Protein AF-A0A7C4REU3-F1 (afdb_monomer)

Structure (mmCIF, N/CA/C/O backbone):
data_AF-A0A7C4REU3-F1
#
_entry.id   AF-A0A7C4REU3-F1
#
loop_
_atom_site.group_PDB
_atom_site.id
_atom_site.type_symbol
_atom_site.label_atom_id
_atom_site.label_alt_id
_atom_site.label_comp_id
_atom_site.label_asym_id
_atom_site.label_entity_id
_atom_site.label_seq_id
_atom_site.pdbx_PDB_ins_code
_atom_site.Cartn_x
_atom_site.Cartn_y
_atom_site.Cartn_z
_atom_site.occupancy
_atom_site.B_iso_or_equiv
_atom_site.auth_seq_id
_atom_site.a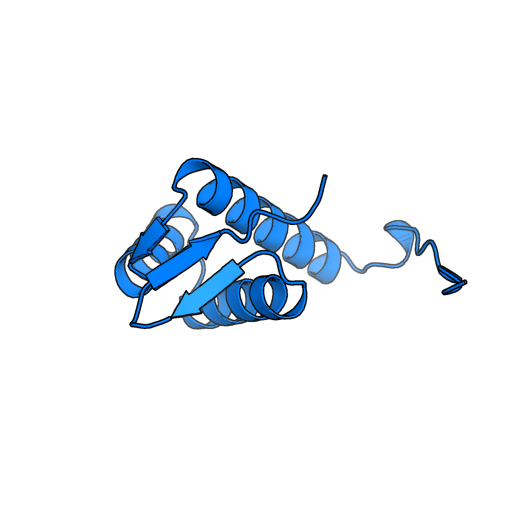uth_comp_id
_atom_site.auth_asym_id
_atom_site.auth_atom_id
_atom_site.pdbx_PDB_model_num
ATOM 1 N N . MET A 1 1 ? 1.077 -27.380 16.295 1.00 42.19 1 MET A N 1
ATOM 2 C CA . MET A 1 1 ? 2.415 -27.363 15.674 1.00 42.19 1 MET A CA 1
ATOM 3 C C . MET A 1 1 ? 2.205 -27.157 14.189 1.00 42.19 1 MET A C 1
ATOM 5 O O . MET A 1 1 ? 1.733 -28.070 13.531 1.00 42.19 1 MET A O 1
ATOM 9 N N . SER A 1 2 ? 2.421 -25.941 13.696 1.00 43.88 2 SER A N 1
ATOM 10 C CA . SER A 1 2 ? 2.422 -25.645 12.263 1.00 43.88 2 SER A CA 1
ATOM 11 C C . SER A 1 2 ? 3.851 -25.289 11.885 1.00 43.88 2 SER A C 1
ATOM 13 O O . SER A 1 2 ? 4.353 -24.207 12.176 1.00 43.88 2 SER A O 1
ATOM 15 N N . GLU A 1 3 ? 4.501 -26.301 11.344 1.00 45.28 3 GLU A N 1
ATOM 16 C CA . GLU A 1 3 ? 5.806 -26.329 10.714 1.00 45.28 3 GLU A CA 1
ATOM 17 C C . GLU A 1 3 ? 6.046 -25.134 9.767 1.00 45.28 3 GLU A C 1
ATOM 19 O O . GLU A 1 3 ? 5.505 -25.055 8.667 1.00 45.28 3 GLU A O 1
ATOM 24 N N . ASN A 1 4 ? 6.895 -24.197 10.197 1.00 50.16 4 ASN A N 1
ATOM 25 C CA . ASN A 1 4 ? 7.470 -23.153 9.347 1.00 50.16 4 ASN A CA 1
ATOM 26 C C . ASN A 1 4 ? 8.675 -23.768 8.598 1.00 50.16 4 ASN A C 1
ATOM 28 O O . ASN A 1 4 ? 9.817 -23.625 9.029 1.00 50.16 4 ASN A O 1
ATOM 32 N N . ILE A 1 5 ? 8.419 -24.556 7.543 1.00 54.59 5 ILE A N 1
ATOM 33 C CA . ILE A 1 5 ? 9.444 -25.409 6.887 1.00 54.59 5 ILE A CA 1
ATOM 34 C C . ILE A 1 5 ? 10.359 -24.658 5.908 1.00 54.59 5 ILE A C 1
ATOM 36 O O . ILE A 1 5 ? 11.409 -25.180 5.547 1.00 54.59 5 ILE A O 1
ATOM 40 N N . TYR A 1 6 ? 10.057 -23.424 5.510 1.00 53.78 6 TYR A N 1
ATOM 41 C CA . TYR A 1 6 ? 10.894 -22.725 4.531 1.00 53.78 6 TYR A CA 1
ATOM 42 C C . TYR A 1 6 ? 11.271 -21.323 4.995 1.00 53.78 6 TYR A C 1
ATOM 44 O O . TYR A 1 6 ? 10.574 -20.347 4.728 1.00 53.78 6 TYR A O 1
ATOM 52 N N . TRP A 1 7 ? 12.435 -21.219 5.637 1.00 53.22 7 TRP A N 1
ATOM 53 C CA . TRP A 1 7 ? 13.198 -19.974 5.662 1.00 53.22 7 TRP A CA 1
ATOM 54 C C . TRP A 1 7 ? 13.800 -19.786 4.266 1.00 53.22 7 TRP A C 1
ATOM 56 O O . TRP A 1 7 ? 14.889 -20.277 3.978 1.00 53.22 7 TRP A O 1
ATOM 66 N N . MET A 1 8 ? 13.045 -19.167 3.358 1.00 60.88 8 MET A N 1
ATOM 67 C CA . MET A 1 8 ? 13.583 -18.782 2.054 1.00 60.88 8 MET A CA 1
ATOM 68 C C . MET A 1 8 ? 14.476 -17.558 2.236 1.00 60.88 8 MET A C 1
ATOM 70 O O . MET A 1 8 ? 14.004 -16.501 2.649 1.00 60.88 8 MET A O 1
ATOM 74 N N . ASP A 1 9 ? 15.763 -17.727 1.942 1.00 64.56 9 ASP A N 1
ATOM 75 C CA . ASP A 1 9 ? 16.715 -16.626 1.864 1.00 64.56 9 ASP A CA 1
ATOM 76 C C . ASP A 1 9 ? 16.343 -15.700 0.693 1.00 64.56 9 ASP A C 1
ATOM 78 O O . ASP A 1 9 ? 15.954 -16.151 -0.390 1.00 64.56 9 ASP A O 1
ATOM 82 N N . ASP A 1 10 ? 16.475 -14.392 0.907 1.00 64.44 10 ASP A N 1
ATOM 83 C CA . ASP A 1 10 ? 16.169 -13.353 -0.079 1.00 64.44 10 ASP A CA 1
ATOM 84 C C . ASP A 1 10 ? 17.039 -13.490 -1.343 1.00 64.44 10 ASP A C 1
ATOM 86 O O . ASP A 1 10 ? 16.675 -12.960 -2.394 1.00 64.44 10 ASP A O 1
ATOM 90 N N . SER A 1 11 ? 18.142 -14.247 -1.269 1.00 67.00 11 SER A N 1
ATOM 91 C CA . SER A 1 11 ? 18.998 -14.629 -2.401 1.00 67.00 11 SER A CA 1
ATOM 92 C C . SER A 1 11 ? 18.284 -15.435 -3.498 1.00 67.00 11 SER A C 1
ATOM 94 O O . SER A 1 11 ? 18.761 -15.469 -4.632 1.00 67.00 11 SER A O 1
ATOM 96 N N . ILE A 1 12 ? 17.127 -16.038 -3.197 1.00 78.06 12 ILE A N 1
ATOM 97 C CA . ILE A 1 12 ? 16.291 -16.767 -4.167 1.00 78.06 12 ILE A CA 1
ATOM 98 C C . ILE A 1 12 ? 15.452 -15.801 -5.024 1.00 78.06 12 ILE A C 1
ATOM 100 O O . ILE A 1 12 ? 15.004 -16.155 -6.117 1.00 78.06 12 ILE A O 1
ATOM 104 N N . LEU A 1 13 ? 15.225 -14.572 -4.549 1.00 77.50 13 LEU A N 1
ATOM 105 C CA . LEU A 1 13 ? 14.367 -13.605 -5.226 1.00 77.50 13 LEU A CA 1
ATOM 106 C C . LEU A 1 13 ? 15.120 -12.899 -6.352 1.00 77.50 13 LEU A C 1
ATOM 108 O O . LEU A 1 13 ? 16.175 -12.295 -6.150 1.00 77.50 13 LEU A O 1
ATOM 112 N N . ASP A 1 14 ? 14.519 -12.870 -7.540 1.00 87.56 14 ASP A N 1
ATOM 113 C CA . ASP A 1 14 ? 15.045 -12.058 -8.628 1.00 87.56 14 ASP A CA 1
ATOM 114 C C . ASP A 1 14 ? 14.962 -10.546 -8.288 1.00 87.56 14 ASP A C 1
ATOM 116 O O . ASP A 1 14 ? 14.161 -10.119 -7.439 1.00 87.56 14 ASP A O 1
ATOM 120 N N . PRO A 1 15 ? 15.754 -9.683 -8.955 1.00 88.19 15 PRO A N 1
ATOM 121 C CA . PRO A 1 15 ? 15.782 -8.251 -8.657 1.00 88.19 15 PRO A CA 1
ATOM 122 C C . PRO A 1 15 ? 14.416 -7.547 -8.707 1.00 88.19 15 PRO A C 1
ATOM 124 O O . PRO A 1 15 ? 14.179 -6.602 -7.943 1.00 88.19 15 PRO A O 1
ATOM 127 N N . PHE A 1 16 ? 13.490 -7.987 -9.566 1.00 86.44 16 PHE A N 1
ATOM 128 C CA . PHE A 1 16 ? 12.140 -7.429 -9.624 1.00 86.44 16 PHE A CA 1
ATOM 129 C C . PHE A 1 16 ? 11.311 -7.841 -8.412 1.00 86.44 16 PHE A C 1
ATOM 131 O O . PHE A 1 16 ? 10.581 -7.005 -7.868 1.00 86.44 16 PHE A O 1
ATOM 138 N N . GLN A 1 17 ? 11.441 -9.085 -7.954 1.00 85.56 17 GLN A N 1
ATOM 139 C CA . GLN A 1 17 ? 10.778 -9.553 -6.739 1.00 85.56 17 GLN A CA 1
ATOM 140 C C . GLN A 1 17 ? 11.300 -8.845 -5.488 1.00 85.56 17 GLN A C 1
ATOM 142 O O . GLN A 1 17 ? 10.491 -8.355 -4.695 1.00 85.56 17 GLN A O 1
ATOM 147 N N . MET A 1 18 ? 12.617 -8.652 -5.364 1.00 88.00 18 MET A N 1
ATOM 148 C CA . MET A 1 18 ? 13.189 -7.834 -4.286 1.00 88.00 18 MET A CA 1
ATOM 149 C C . MET A 1 18 ? 12.633 -6.404 -4.302 1.00 88.00 18 MET A C 1
ATOM 151 O O . MET A 1 18 ? 12.225 -5.861 -3.271 1.00 88.00 18 ME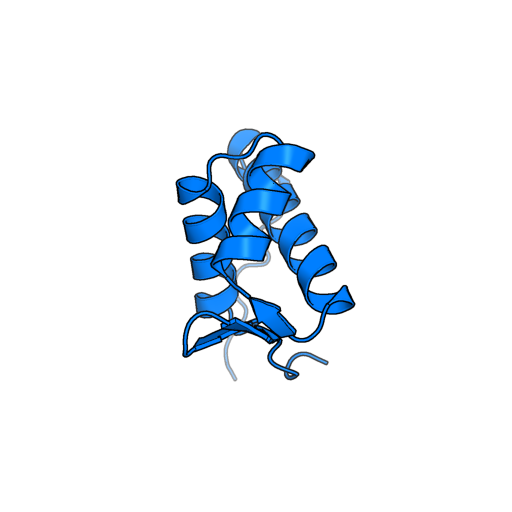T A O 1
ATOM 155 N N . LYS A 1 19 ? 12.560 -5.780 -5.484 1.00 88.88 19 LYS A N 1
ATOM 156 C CA . LYS A 1 19 ? 12.010 -4.425 -5.638 1.00 88.88 19 LYS A CA 1
ATOM 157 C C . LYS A 1 19 ? 10.524 -4.367 -5.278 1.00 88.88 19 LYS A C 1
ATOM 159 O O . LYS A 1 19 ? 10.088 -3.408 -4.640 1.00 88.88 19 LYS A O 1
ATOM 164 N N . LYS A 1 20 ? 9.746 -5.381 -5.666 1.00 89.88 20 LYS A N 1
ATOM 165 C CA . LYS A 1 20 ? 8.330 -5.519 -5.301 1.00 89.88 20 LYS A CA 1
ATOM 166 C C . LYS A 1 20 ? 8.168 -5.597 -3.783 1.00 89.88 20 LYS A C 1
ATOM 168 O O . LYS A 1 20 ? 7.379 -4.831 -3.236 1.00 89.88 20 LYS A O 1
ATOM 173 N N . ARG A 1 21 ? 8.943 -6.449 -3.108 1.00 89.38 21 ARG A N 1
ATOM 174 C CA . ARG A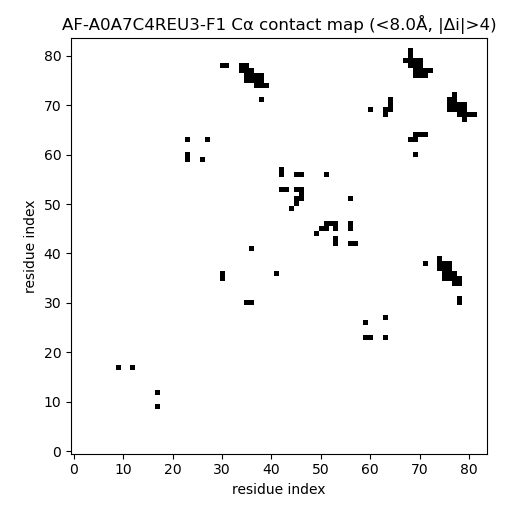 1 21 ? 8.913 -6.592 -1.646 1.00 89.38 21 ARG A CA 1
ATOM 175 C C . ARG A 1 21 ? 9.222 -5.275 -0.935 1.00 89.38 21 ARG A C 1
ATOM 177 O O . ARG A 1 21 ? 8.412 -4.829 -0.130 1.00 89.38 21 ARG A O 1
ATOM 184 N N . LYS A 1 22 ? 10.304 -4.587 -1.318 1.00 91.12 22 LYS A N 1
ATOM 185 C CA . LYS A 1 22 ? 10.673 -3.276 -0.745 1.00 91.12 22 LYS A C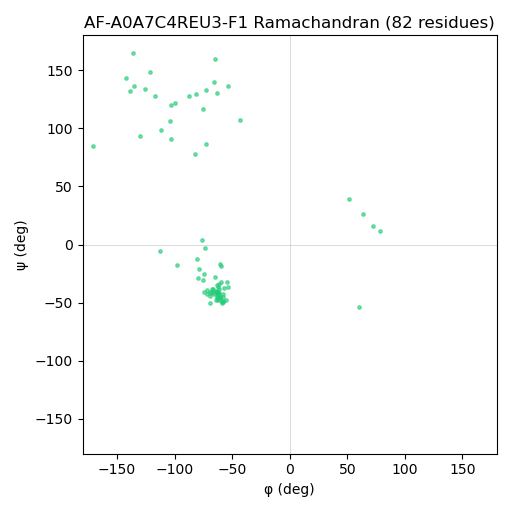A 1
ATOM 186 C C . LYS A 1 22 ? 9.563 -2.227 -0.882 1.00 91.12 22 LYS A C 1
ATOM 188 O O . LYS A 1 22 ? 9.354 -1.414 0.018 1.00 91.12 22 LYS A O 1
ATOM 193 N N . ARG A 1 23 ? 8.827 -2.233 -2.001 1.00 92.50 23 ARG A N 1
ATOM 194 C CA . ARG A 1 23 ? 7.679 -1.332 -2.215 1.00 92.50 23 ARG A CA 1
ATOM 195 C C . ARG A 1 23 ? 6.501 -1.673 -1.307 1.00 92.50 23 ARG A C 1
ATOM 197 O O . ARG A 1 23 ? 5.920 -0.762 -0.725 1.00 92.50 23 ARG A O 1
ATOM 204 N N . ILE A 1 24 ? 6.170 -2.958 -1.177 1.00 92.31 24 ILE A N 1
ATOM 205 C CA . ILE A 1 24 ? 5.107 -3.432 -0.278 1.00 92.31 24 ILE A CA 1
ATOM 206 C C . ILE A 1 24 ? 5.435 -3.052 1.171 1.00 92.31 24 ILE A C 1
ATOM 208 O O . ILE A 1 24 ? 4.592 -2.490 1.865 1.00 92.31 24 ILE A O 1
ATOM 212 N N . GLU A 1 25 ? 6.678 -3.266 1.599 1.00 92.06 25 GLU A N 1
ATOM 213 C CA . GLU A 1 25 ? 7.149 -2.902 2.937 1.00 92.06 25 GLU A CA 1
ATOM 214 C C . GLU A 1 25 ? 7.100 -1.386 3.178 1.00 92.06 25 GLU A C 1
ATOM 216 O O . GLU A 1 25 ? 6.631 -0.925 4.218 1.00 92.06 25 GLU A O 1
ATOM 221 N N . SER A 1 26 ? 7.492 -0.589 2.181 1.00 92.19 26 SER A N 1
ATOM 222 C CA . SER A 1 26 ? 7.387 0.872 2.253 1.00 92.19 26 SER A CA 1
ATOM 223 C C . SER A 1 26 ? 5.934 1.332 2.415 1.00 92.19 26 SER A C 1
ATOM 22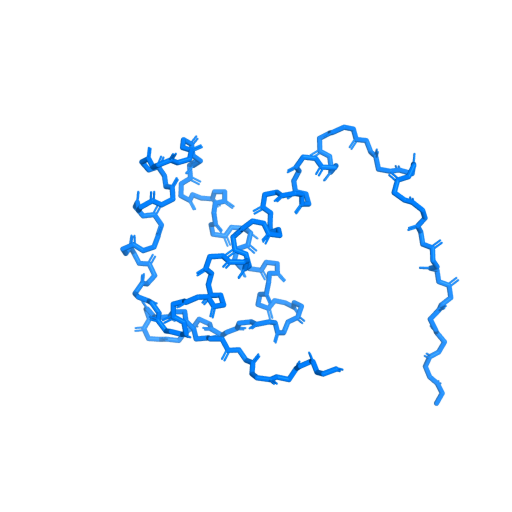5 O O . SER A 1 26 ? 5.652 2.192 3.246 1.00 92.19 26 SER A O 1
ATOM 227 N N . ILE A 1 27 ? 4.998 0.736 1.668 1.00 92.38 27 ILE A N 1
ATOM 228 C CA . ILE A 1 27 ? 3.558 1.014 1.785 1.00 92.38 27 ILE A CA 1
ATOM 229 C C . ILE A 1 27 ? 3.034 0.616 3.164 1.00 92.38 27 ILE A C 1
ATOM 231 O O . ILE A 1 27 ? 2.335 1.407 3.796 1.00 92.38 27 ILE A O 1
ATOM 235 N N . LYS A 1 28 ? 3.420 -0.560 3.669 1.00 91.31 28 LYS A N 1
ATOM 236 C CA . LYS A 1 28 ? 3.092 -1.004 5.030 1.00 91.31 28 LYS A CA 1
ATOM 237 C C . LYS A 1 28 ? 3.551 0.028 6.066 1.00 91.31 28 LYS A C 1
ATOM 239 O O . LYS A 1 28 ? 2.747 0.460 6.886 1.00 91.31 28 LYS A O 1
ATOM 244 N N . ASN A 1 29 ? 4.792 0.504 5.967 1.00 90.81 29 ASN A N 1
ATOM 245 C CA . ASN A 1 29 ? 5.352 1.521 6.864 1.00 90.81 29 ASN A CA 1
ATOM 246 C C . ASN A 1 29 ? 4.658 2.891 6.762 1.00 90.81 29 ASN A C 1
ATOM 248 O O . ASN A 1 29 ? 4.650 3.656 7.726 1.00 90.81 29 ASN A O 1
ATOM 252 N N . MET A 1 30 ? 4.084 3.240 5.608 1.00 90.31 30 MET A N 1
ATOM 253 C CA . MET A 1 30 ? 3.253 4.444 5.482 1.00 90.31 30 MET A CA 1
ATOM 254 C C . MET A 1 30 ? 1.908 4.264 6.193 1.00 90.31 30 MET A C 1
ATOM 256 O O . MET A 1 30 ? 1.457 5.170 6.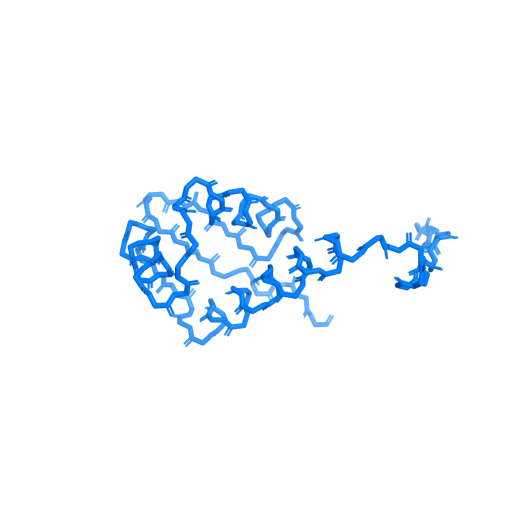891 1.00 90.31 30 MET A O 1
ATOM 260 N N . LEU A 1 31 ? 1.280 3.096 6.042 1.00 90.12 31 LEU A N 1
ATOM 261 C CA . LEU A 1 31 ? -0.022 2.793 6.640 1.00 90.12 31 LEU A CA 1
ATOM 262 C C . LEU A 1 31 ? 0.047 2.705 8.170 1.00 90.12 31 LEU A C 1
ATOM 264 O O . LEU A 1 31 ? -0.839 3.233 8.843 1.00 90.12 31 LEU A O 1
ATOM 268 N N . THR A 1 32 ? 1.119 2.137 8.734 1.00 87.75 32 THR A N 1
ATOM 269 C CA . THR A 1 32 ? 1.318 2.075 10.197 1.00 87.75 32 THR A CA 1
ATOM 270 C C . THR A 1 32 ? 1.368 3.459 10.846 1.00 87.75 32 THR A C 1
ATOM 272 O O . THR A 1 32 ? 0.886 3.627 11.964 1.00 87.75 32 THR A O 1
ATOM 275 N N . LYS A 1 33 ? 1.876 4.476 10.137 1.00 87.25 33 LYS A N 1
ATOM 276 C CA . LYS A 1 33 ? 1.907 5.868 10.618 1.00 87.25 33 LYS A CA 1
ATOM 277 C C . LYS A 1 33 ? 0.542 6.559 10.575 1.00 87.25 33 LYS A C 1
ATOM 279 O O . LYS A 1 33 ? 0.326 7.503 11.327 1.00 87.25 33 LYS A O 1
ATOM 284 N N . LEU A 1 34 ? -0.359 6.121 9.695 1.00 82.81 34 LEU A N 1
ATOM 285 C CA . LEU A 1 34 ? -1.639 6.788 9.433 1.00 82.81 34 LEU A CA 1
ATOM 286 C C . LEU A 1 34 ? -2.827 6.161 10.182 1.00 82.81 34 LEU A C 1
ATOM 288 O O . LEU A 1 34 ? -3.832 6.844 10.348 1.00 82.81 34 LEU A O 1
ATOM 292 N N . LYS A 1 35 ? -2.703 4.917 10.677 1.00 73.88 35 LYS A N 1
ATOM 293 C CA . LYS A 1 35 ? -3.728 4.099 11.377 1.00 73.88 35 LYS A CA 1
ATOM 294 C C . LYS A 1 35 ? -4.993 3.788 10.558 1.00 73.88 35 LYS A C 1
ATOM 296 O O . LYS A 1 35 ? -5.337 2.619 10.408 1.00 73.88 35 LYS A O 1
ATOM 301 N N . GLU A 1 36 ? -5.652 4.805 10.013 1.00 85.50 36 GLU A N 1
ATOM 302 C CA . GLU A 1 36 ? -6.812 4.713 9.125 1.00 85.50 36 GLU A CA 1
ATOM 303 C C . GLU A 1 36 ? -6.670 5.741 7.994 1.00 85.50 36 GLU A C 1
ATOM 305 O O . GLU A 1 36 ? -6.378 6.913 8.235 1.00 85.50 36 GLU A O 1
ATOM 310 N N . VAL A 1 37 ? -6.877 5.328 6.741 1.00 92.56 37 VAL A N 1
ATOM 311 C CA . VAL A 1 37 ? -6.771 6.240 5.592 1.00 92.56 37 VAL A CA 1
ATOM 312 C C . VAL A 1 37 ? -7.824 5.943 4.530 1.00 92.56 37 VAL A C 1
ATOM 314 O O . VAL A 1 37 ? -8.157 4.792 4.261 1.00 92.56 37 VAL A O 1
ATOM 317 N N . ASN A 1 38 ? -8.355 6.987 3.891 1.00 96.25 38 ASN A N 1
ATOM 318 C CA . ASN A 1 38 ? -9.224 6.826 2.727 1.00 96.25 38 ASN A CA 1
ATOM 319 C C . ASN A 1 38 ? -8.447 6.178 1.566 1.00 96.25 38 ASN A C 1
ATOM 321 O O . ASN A 1 38 ? -7.368 6.648 1.201 1.00 96.25 38 ASN A O 1
ATOM 325 N N . LEU A 1 39 ? -9.017 5.129 0.969 1.00 95.19 39 LEU A N 1
ATOM 326 C CA . LEU A 1 39 ? -8.385 4.335 -0.083 1.00 95.19 39 LEU A CA 1
ATOM 327 C C . LEU A 1 39 ? -8.011 5.185 -1.301 1.00 95.19 39 LEU A C 1
ATOM 329 O O . LEU A 1 39 ? -6.868 5.144 -1.744 1.00 95.19 39 LEU A O 1
ATOM 333 N N . ASN A 1 40 ? -8.944 5.979 -1.827 1.00 95.31 40 ASN A N 1
ATOM 334 C CA . ASN A 1 40 ? -8.707 6.767 -3.039 1.00 95.31 40 ASN A CA 1
ATOM 335 C C . ASN A 1 40 ? -7.655 7.856 -2.798 1.00 95.31 40 ASN A C 1
ATOM 337 O O . ASN A 1 40 ? -6.762 8.045 -3.620 1.00 95.31 40 ASN A O 1
ATOM 341 N N . LEU A 1 41 ? -7.705 8.516 -1.636 1.00 94.69 41 LEU A N 1
ATOM 342 C CA . LEU A 1 41 ? -6.691 9.498 -1.256 1.00 94.69 41 LEU A CA 1
ATOM 343 C C . LEU A 1 41 ? -5.304 8.856 -1.118 1.00 94.69 41 LEU A C 1
ATOM 345 O O . LEU A 1 41 ? -4.307 9.450 -1.526 1.00 94.69 41 LEU A O 1
ATOM 349 N N . PHE A 1 42 ? -5.233 7.655 -0.541 1.00 94.88 42 PHE A N 1
ATOM 350 C CA . PHE A 1 42 ? -3.979 6.922 -0.406 1.00 94.88 42 PHE A CA 1
ATOM 351 C C . PHE A 1 42 ? -3.397 6.550 -1.774 1.00 94.88 42 PHE A C 1
ATOM 353 O O . PHE A 1 42 ? -2.226 6.824 -2.032 1.00 94.88 42 PHE A O 1
ATOM 360 N N . LEU A 1 43 ? -4.219 5.994 -2.669 1.00 95.31 43 LEU A N 1
ATOM 361 C CA . LEU A 1 43 ? -3.810 5.625 -4.026 1.00 95.31 43 LEU A CA 1
ATOM 362 C C . LEU A 1 43 ? -3.277 6.827 -4.809 1.00 95.31 43 LEU A C 1
ATOM 364 O O . LEU A 1 43 ? -2.169 6.755 -5.340 1.00 95.31 43 LEU A O 1
ATOM 368 N N . ALA A 1 44 ? -4.007 7.945 -4.795 1.00 94.06 44 ALA A N 1
ATOM 369 C CA . ALA A 1 44 ? -3.593 9.168 -5.473 1.00 94.06 44 ALA A CA 1
ATOM 370 C C . ALA A 1 44 ? -2.257 9.698 -4.925 1.00 94.06 44 ALA A C 1
ATOM 372 O O . ALA A 1 44 ? -1.342 9.999 -5.691 1.00 94.06 44 ALA A O 1
ATOM 373 N N . LYS A 1 45 ? -2.100 9.750 -3.593 1.00 92.75 45 LYS A N 1
ATOM 374 C CA . LYS A 1 45 ? -0.856 10.209 -2.951 1.00 92.75 45 LYS A CA 1
ATOM 375 C C . LYS A 1 45 ? 0.336 9.327 -3.298 1.00 92.75 45 LYS A C 1
ATOM 377 O O . LYS A 1 45 ? 1.398 9.854 -3.611 1.00 92.75 45 LYS A O 1
ATOM 382 N N . VAL A 1 46 ? 0.181 8.004 -3.251 1.00 92.81 46 VAL A N 1
ATOM 383 C CA . VAL A 1 46 ? 1.265 7.077 -3.611 1.00 92.81 46 VAL A CA 1
ATOM 384 C C . VAL A 1 46 ? 1.590 7.183 -5.102 1.00 92.81 46 VAL A C 1
ATOM 386 O O . VAL A 1 46 ? 2.763 7.171 -5.469 1.00 92.81 46 VAL A O 1
ATOM 389 N N . SER A 1 47 ? 0.585 7.352 -5.963 1.00 93.06 47 SER A N 1
ATOM 390 C CA . SER A 1 47 ? 0.806 7.532 -7.400 1.00 93.06 47 SER A CA 1
ATOM 391 C C . SER A 1 47 ? 1.597 8.800 -7.709 1.00 93.06 47 SER A C 1
ATOM 393 O O . SER A 1 47 ? 2.576 8.736 -8.449 1.00 93.06 47 SER A O 1
ATOM 395 N N . ILE A 1 48 ? 1.234 9.928 -7.095 1.00 92.12 48 ILE A N 1
ATOM 396 C CA . ILE A 1 48 ? 1.918 11.214 -7.290 1.00 92.12 48 ILE A CA 1
ATOM 397 C C . ILE A 1 48 ? 3.322 11.189 -6.675 1.00 92.12 48 ILE A C 1
ATOM 399 O O . ILE A 1 48 ? 4.296 11.514 -7.347 1.00 92.12 48 ILE A O 1
ATOM 403 N N . ASN A 1 49 ? 3.448 10.773 -5.413 1.00 90.31 49 ASN A N 1
ATOM 404 C CA . ASN A 1 49 ? 4.703 10.908 -4.671 1.00 90.31 49 ASN A CA 1
ATOM 405 C C . ASN A 1 49 ? 5.727 9.821 -5.011 1.00 90.31 49 ASN A C 1
ATOM 407 O O . ASN A 1 49 ? 6.927 10.043 -4.870 1.00 90.31 49 ASN A O 1
ATOM 411 N N . CYS A 1 50 ? 5.273 8.630 -5.404 1.00 88.31 50 CYS A N 1
ATOM 412 C CA . CYS A 1 50 ? 6.151 7.487 -5.660 1.00 88.31 50 CYS A CA 1
ATOM 413 C C . CYS A 1 50 ? 6.196 7.080 -7.139 1.00 88.31 50 CYS A C 1
ATOM 415 O O . CYS A 1 50 ? 6.957 6.174 -7.484 1.00 88.31 50 CYS A O 1
ATOM 417 N N . GLY A 1 51 ? 5.385 7.697 -8.008 1.00 90.00 51 GLY A N 1
ATOM 418 C CA . GLY A 1 51 ? 5.311 7.352 -9.431 1.00 90.00 51 GLY A CA 1
ATOM 419 C C .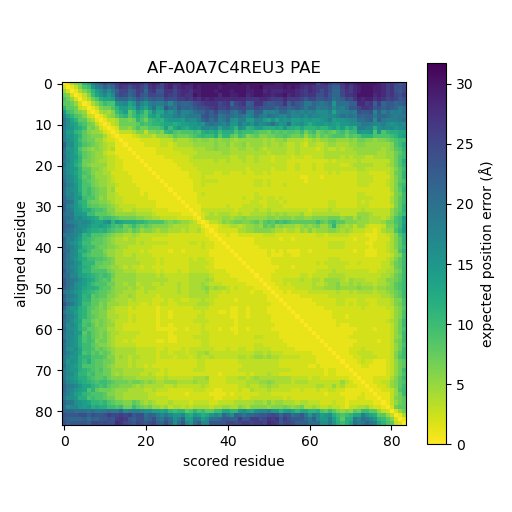 GLY A 1 51 ? 4.800 5.929 -9.685 1.00 90.00 51 GLY A C 1
ATOM 420 O O . GLY A 1 51 ? 5.176 5.300 -10.674 1.00 90.00 51 GLY A O 1
ATOM 421 N N . ILE A 1 52 ? 4.001 5.374 -8.766 1.00 90.62 52 ILE A N 1
ATOM 422 C CA . ILE A 1 52 ? 3.476 4.006 -8.861 1.00 90.62 52 ILE A CA 1
ATOM 423 C C . ILE A 1 52 ? 2.017 4.063 -9.296 1.00 90.62 52 ILE A C 1
ATOM 425 O O . ILE A 1 52 ? 1.175 4.581 -8.573 1.00 90.62 52 ILE A O 1
ATOM 429 N N . ASN A 1 53 ? 1.700 3.453 -10.436 1.00 94.56 53 ASN A N 1
ATOM 430 C CA . ASN A 1 53 ? 0.327 3.382 -10.927 1.00 94.56 53 ASN A CA 1
ATOM 431 C C . ASN A 1 53 ? -0.629 2.795 -9.868 1.00 94.56 53 ASN A C 1
ATOM 433 O O . ASN A 1 53 ? -0.329 1.768 -9.251 1.00 94.56 53 ASN A O 1
ATOM 437 N N . GLU A 1 54 ? -1.805 3.402 -9.708 1.00 94.25 54 GLU A N 1
ATOM 438 C CA . GLU A 1 54 ? -2.797 3.003 -8.703 1.00 94.25 54 GLU A CA 1
ATOM 439 C C . GLU A 1 54 ? -3.177 1.517 -8.765 1.00 94.25 54 GLU A C 1
ATOM 441 O O . GLU A 1 54 ? -3.337 0.883 -7.725 1.00 94.25 54 GLU A O 1
ATOM 446 N N . SER A 1 55 ? -3.258 0.919 -9.960 1.00 95.31 55 SER A N 1
ATOM 447 C CA . SER A 1 55 ? -3.534 -0.519 -10.119 1.00 95.31 55 SER A CA 1
ATOM 448 C C . SER A 1 55 ? -2.461 -1.394 -9.466 1.00 95.31 55 SER A C 1
ATOM 450 O O . SER A 1 55 ? -2.757 -2.452 -8.911 1.00 95.31 55 SER A O 1
ATOM 452 N N . THR A 1 56 ? -1.207 -0.940 -9.482 1.00 93.94 56 THR A N 1
ATOM 453 C CA . THR A 1 56 ? -0.087 -1.623 -8.832 1.00 93.94 56 THR A CA 1
ATOM 454 C C . THR A 1 56 ? -0.156 -1.445 -7.322 1.00 93.94 56 THR A C 1
ATOM 456 O O . THR A 1 56 ? 0.025 -2.414 -6.589 1.00 93.94 56 THR A O 1
ATOM 459 N N . VAL A 1 57 ? -0.497 -0.242 -6.849 1.00 94.69 57 VAL A N 1
ATOM 460 C CA . VAL A 1 57 ? -0.704 0.014 -5.416 1.00 94.69 57 VAL A CA 1
ATOM 461 C C . VAL A 1 57 ? -1.851 -0.843 -4.873 1.00 94.69 57 VAL A C 1
ATOM 463 O O . VAL A 1 57 ? -1.695 -1.452 -3.821 1.00 94.69 57 VAL A O 1
ATOM 466 N N . ARG A 1 58 ? -2.959 -0.995 -5.614 1.00 95.62 58 ARG A N 1
ATOM 467 C CA . ARG A 1 58 ? -4.065 -1.898 -5.242 1.00 95.62 58 ARG A CA 1
ATOM 468 C C . ARG A 1 58 ? -3.604 -3.348 -5.087 1.00 95.62 58 ARG A C 1
ATOM 470 O O . ARG A 1 58 ? -3.961 -3.978 -4.101 1.00 95.62 58 ARG A O 1
ATOM 477 N N . LYS A 1 59 ? -2.760 -3.857 -5.992 1.00 95.44 59 LYS A N 1
ATOM 478 C CA . LYS A 1 59 ? -2.172 -5.206 -5.860 1.00 95.44 59 LYS A CA 1
ATOM 479 C C . LYS A 1 59 ? -1.297 -5.341 -4.610 1.00 95.44 59 LYS A C 1
ATOM 481 O O . LYS A 1 59 ? -1.283 -6.395 -3.987 1.00 95.44 59 LYS A O 1
ATOM 486 N N . TYR A 1 60 ? -0.565 -4.292 -4.238 1.00 94.81 60 TYR A N 1
ATOM 487 C CA . TYR A 1 60 ? 0.236 -4.286 -3.010 1.00 94.81 60 TYR A CA 1
ATOM 488 C C . TYR A 1 60 ? -0.637 -4.259 -1.754 1.00 94.81 60 TYR A C 1
ATOM 490 O O . TYR A 1 60 ? -0.359 -4.990 -0.810 1.00 94.81 60 TYR A O 1
ATOM 498 N N . LEU A 1 61 ? -1.717 -3.476 -1.760 1.00 95.12 61 LEU A N 1
ATOM 499 C CA . LEU A 1 61 ? -2.696 -3.471 -0.676 1.00 95.12 61 LEU A CA 1
ATOM 500 C C . LEU A 1 61 ? -3.392 -4.831 -0.538 1.00 95.12 61 LEU A C 1
ATOM 502 O O . LEU A 1 61 ? -3.533 -5.320 0.573 1.00 95.12 61 LEU A O 1
ATOM 506 N N . GLN A 1 62 ? -3.741 -5.483 -1.649 1.00 95.06 62 GLN A N 1
ATOM 507 C CA . GLN A 1 62 ? -4.330 -6.823 -1.632 1.00 95.06 62 GLN A CA 1
ATOM 508 C C . GLN A 1 62 ? -3.383 -7.867 -1.018 1.00 95.06 62 GLN A C 1
ATOM 510 O O . GLN A 1 62 ? -3.834 -8.738 -0.278 1.00 95.06 62 GLN A O 1
ATOM 515 N N . ALA A 1 63 ? -2.075 -7.772 -1.285 1.00 93.00 63 ALA A N 1
ATOM 516 C CA . ALA A 1 63 ? -1.085 -8.630 -0.632 1.00 93.00 63 ALA A CA 1
ATOM 517 C C . ALA A 1 63 ? -1.076 -8.405 0.890 1.00 93.00 63 ALA A C 1
ATOM 519 O O . ALA A 1 63 ? -1.209 -9.356 1.647 1.00 93.00 63 ALA A O 1
ATOM 520 N N . LEU A 1 64 ? -1.039 -7.145 1.337 1.00 93.12 64 LEU A N 1
ATOM 521 C CA . LEU A 1 64 ? -1.083 -6.807 2.765 1.00 93.12 64 LEU A CA 1
ATOM 522 C C . LEU A 1 64 ? -2.391 -7.229 3.452 1.00 93.12 64 LEU A C 1
ATOM 524 O O . LEU A 1 64 ? -2.375 -7.588 4.626 1.00 93.12 64 LEU A O 1
ATOM 528 N N . GLU A 1 65 ? -3.519 -7.166 2.747 1.00 94.12 65 GLU A N 1
ATOM 529 C CA . GLU A 1 65 ? -4.815 -7.638 3.241 1.00 94.12 65 GLU A CA 1
ATOM 530 C C . GLU A 1 65 ? -4.844 -9.167 3.371 1.00 94.12 65 GLU A C 1
ATOM 532 O O . GLU A 1 65 ? -5.300 -9.686 4.388 1.00 94.12 65 GLU A O 1
ATOM 537 N N . THR A 1 66 ? -4.287 -9.877 2.383 1.00 92.88 66 THR A N 1
ATOM 538 C CA . THR A 1 66 ? -4.144 -11.344 2.398 1.00 92.88 66 THR A CA 1
ATOM 539 C C . THR A 1 66 ? -3.245 -11.800 3.547 1.00 92.88 66 THR A C 1
ATOM 541 O O . THR A 1 66 ? -3.580 -12.749 4.251 1.00 92.88 66 THR A O 1
ATOM 544 N N . ASP A 1 67 ? -2.156 -11.071 3.794 1.00 89.62 67 ASP A N 1
ATOM 545 C CA . ASP A 1 67 ? -1.227 -11.314 4.903 1.00 89.62 67 ASP A CA 1
ATOM 546 C C . ASP A 1 67 ? -1.804 -10.890 6.273 1.00 89.62 67 ASP A C 1
ATOM 548 O O . ASP A 1 67 ? -1.168 -11.071 7.312 1.00 89.62 67 ASP A O 1
ATOM 552 N N . GLY A 1 68 ? -3.008 -10.306 6.296 1.00 90.25 68 GLY A N 1
ATOM 553 C CA . GLY A 1 68 ? -3.713 -9.924 7.517 1.00 90.25 68 GLY A CA 1
ATOM 554 C C . GLY A 1 68 ? -3.227 -8.629 8.173 1.00 90.25 68 GLY A C 1
ATOM 555 O O . GLY A 1 68 ? -3.642 -8.339 9.292 1.00 90.25 68 GLY A O 1
ATOM 556 N N . TYR A 1 69 ? -2.396 -7.825 7.502 1.00 91.25 69 TYR A N 1
ATOM 557 C CA . TYR A 1 69 ? -1.903 -6.550 8.041 1.00 91.25 69 TYR A CA 1
ATOM 558 C C . TYR A 1 69 ? -2.944 -5.435 8.020 1.00 91.25 69 TYR A C 1
ATOM 560 O O . TYR A 1 69 ? -2.904 -4.528 8.854 1.00 91.25 69 TYR A O 1
ATOM 568 N N . ILE A 1 70 ? -3.847 -5.466 7.044 1.00 94.25 70 ILE A N 1
ATOM 569 C CA . ILE A 1 70 ? -4.862 -4.432 6.847 1.00 94.25 70 ILE A CA 1
ATOM 570 C C . ILE A 1 70 ? -6.228 -5.042 6.540 1.00 94.25 70 ILE A C 1
ATOM 572 O O . ILE A 1 70 ? -6.348 -6.216 6.200 1.00 94.25 70 ILE A O 1
ATOM 576 N N . GLU A 1 71 ? -7.261 -4.219 6.655 1.00 94.56 71 GLU A N 1
ATOM 577 C CA . GLU A 1 71 ? -8.607 -4.471 6.150 1.00 94.56 71 GLU A CA 1
ATOM 578 C C . GLU A 1 71 ? -9.023 -3.305 5.259 1.00 94.56 71 GLU A C 1
ATOM 580 O O . GLU A 1 71 ? -8.854 -2.143 5.647 1.00 94.56 71 GLU A O 1
ATOM 585 N N . ILE A 1 72 ? -9.584 -3.591 4.084 1.00 94.25 72 ILE A N 1
ATOM 586 C CA . ILE A 1 72 ? -10.188 -2.563 3.239 1.00 94.25 72 ILE A CA 1
ATOM 587 C C . ILE A 1 72 ? -11.706 -2.654 3.359 1.00 94.25 72 ILE A C 1
ATOM 589 O O . ILE A 1 72 ? -12.348 -3.532 2.788 1.00 94.25 72 ILE A O 1
ATOM 593 N N . LYS A 1 73 ? -12.309 -1.702 4.075 1.00 93.25 73 LYS A N 1
ATOM 594 C CA . LYS A 1 73 ? -13.757 -1.668 4.314 1.00 93.25 73 LYS A CA 1
ATOM 595 C C . LYS A 1 73 ? -14.309 -0.267 4.117 1.00 93.25 73 LYS A C 1
ATOM 597 O O . LYS A 1 73 ? -13.721 0.714 4.564 1.00 93.25 73 LYS A O 1
ATOM 602 N N . ASN A 1 74 ? -15.452 -0.165 3.438 1.00 92.50 74 ASN A N 1
ATOM 603 C CA . ASN A 1 74 ? -16.158 1.101 3.195 1.00 92.50 74 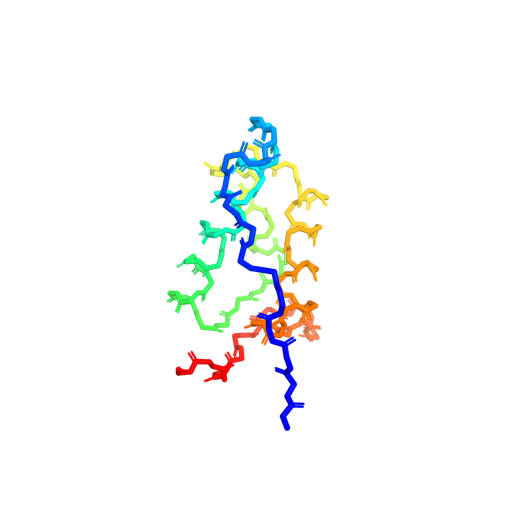ASN A CA 1
ATOM 604 C C . ASN A 1 74 ? -15.260 2.204 2.592 1.00 92.50 74 ASN A C 1
ATOM 606 O O . ASN A 1 74 ? -15.337 3.368 2.980 1.00 92.50 74 ASN A O 1
ATOM 610 N N . GLY A 1 75 ? -14.365 1.836 1.667 1.00 93.94 75 GLY A N 1
ATOM 611 C CA . GLY A 1 75 ? -13.447 2.782 1.020 1.00 93.94 75 GLY A CA 1
ATOM 612 C C . GLY A 1 75 ? -12.319 3.299 1.921 1.00 93.94 75 GLY A C 1
ATOM 613 O O . GLY A 1 75 ? -11.674 4.292 1.578 1.00 93.94 75 GLY A O 1
ATOM 614 N N . LYS A 1 76 ? -12.063 2.645 3.057 1.00 95.38 76 LYS A N 1
ATOM 615 C CA . LYS A 1 76 ? -10.972 2.967 3.978 1.00 95.38 76 LYS A CA 1
ATOM 616 C C . LYS A 1 76 ? -10.045 1.775 4.16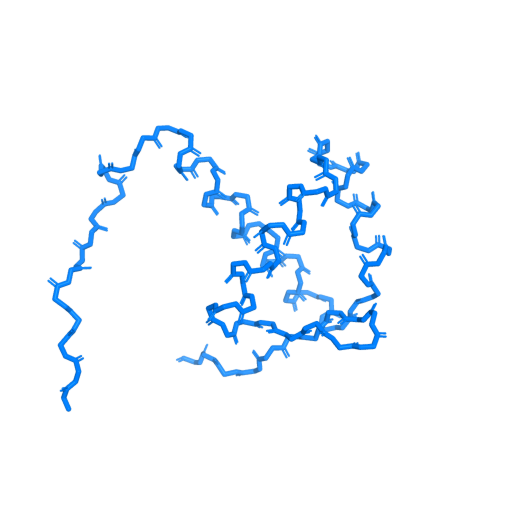6 1.00 95.38 76 LYS A C 1
ATOM 618 O O . LYS A 1 76 ? -10.485 0.633 4.109 1.00 95.38 76 LYS A O 1
ATOM 623 N N . ILE A 1 77 ? -8.774 2.071 4.395 1.00 94.88 77 ILE A N 1
ATOM 624 C CA . ILE A 1 77 ? -7.740 1.117 4.780 1.00 94.88 77 ILE A CA 1
ATOM 625 C C . ILE A 1 77 ? -7.571 1.231 6.293 1.00 94.88 77 ILE A C 1
ATOM 627 O O . ILE A 1 77 ? -7.278 2.319 6.792 1.00 94.88 77 ILE A O 1
ATOM 631 N N . ILE A 1 78 ? -7.760 0.122 7.001 1.00 93.94 78 ILE A N 1
ATOM 632 C CA . ILE A 1 78 ? -7.681 0.024 8.460 1.00 93.94 78 ILE A CA 1
ATOM 633 C C . ILE A 1 78 ? -6.532 -0.922 8.802 1.00 93.94 78 ILE A C 1
ATOM 635 O O . ILE A 1 78 ? -6.474 -2.032 8.277 1.00 93.94 78 ILE A O 1
ATOM 639 N N . LEU A 1 79 ? -5.605 -0.497 9.662 1.00 91.12 79 LEU A N 1
ATOM 640 C CA . LEU A 1 79 ? -4.527 -1.369 10.133 1.00 91.12 79 LEU A CA 1
ATOM 641 C C . LEU A 1 79 ? -5.081 -2.417 11.112 1.00 91.12 79 LEU A C 1
ATOM 643 O O . LEU A 1 79 ? -5.800 -2.063 12.047 1.00 91.12 79 LEU A O 1
ATOM 647 N N . LYS A 1 80 ? -4.718 -3.692 10.945 1.00 88.12 80 LYS A N 1
ATOM 648 C CA . LYS A 1 80 ? -5.037 -4.738 11.924 1.00 88.12 80 LYS A CA 1
ATOM 649 C C . LYS A 1 80 ? -3.935 -4.805 12.980 1.00 88.12 80 LYS A C 1
ATOM 651 O O . LYS A 1 80 ? -2.758 -4.919 12.658 1.00 88.12 80 LYS A O 1
ATOM 656 N N . SER A 1 81 ? -4.320 -4.749 14.252 1.00 67.81 81 SER A N 1
ATOM 657 C CA . SER A 1 81 ? -3.392 -4.667 15.393 1.00 67.81 81 SER A CA 1
ATOM 658 C C . SER A 1 81 ? -2.688 -5.980 15.761 1.00 67.81 81 SER A C 1
ATOM 660 O O . SER A 1 81 ? -1.966 -6.008 16.752 1.00 67.81 81 SER A O 1
ATOM 662 N N . ASN A 1 82 ? -2.878 -7.068 15.013 1.00 53.12 82 ASN A N 1
ATOM 663 C CA . ASN A 1 82 ? -2.336 -8.373 15.386 1.00 53.12 82 ASN A CA 1
ATOM 664 C C . ASN A 1 82 ? -1.105 -8.718 14.553 1.00 53.12 82 ASN A C 1
ATOM 666 O O . ASN A 1 82 ? -1.237 -9.327 13.498 1.00 53.12 82 ASN A O 1
ATOM 670 N N . GLN A 1 83 ? 0.067 -8.341 15.061 1.00 46.88 83 GLN A N 1
ATOM 671 C CA . GLN A 1 83 ? 1.317 -9.106 14.966 1.00 46.88 83 GLN A CA 1
ATOM 672 C C . GLN A 1 83 ? 2.351 -8.419 15.872 1.00 46.88 83 GLN A C 1
ATOM 674 O O . GLN A 1 83 ? 3.090 -7.534 15.438 1.00 46.88 83 GLN A O 1
ATOM 679 N N . THR A 1 84 ? 2.300 -8.780 17.157 1.00 38.88 84 THR A N 1
ATOM 680 C CA . THR A 1 84 ? 3.419 -8.663 18.102 1.00 38.88 84 THR A CA 1
ATOM 681 C C . THR A 1 84 ? 4.434 -9.760 17.823 1.00 38.88 84 THR A C 1
ATOM 683 O O . THR A 1 84 ? 3.988 -10.869 17.445 1.00 38.88 84 THR A O 1
#

Mean predicted aligned error: 7.09 Å

Nearest PDB structures (foldseek):
  1p6r-assembly1_A  TM=6.876E-01  e=6.027E-02  Bacillus licheniformis
  8qto-assembly1_A-2  TM=6.778E-01  e=8.366E-02  Aliivibrio fischeri
  7oyk-assembly1_BBB  TM=7.494E-01  e=1.510E-01  Bacillus subtilis subsp. subtilis str. 168
  6lbs-assembly5_E  TM=7.123E-01  e=3.781E-01  Kluyveromyces lactis
  5cvr-assembly1_A-2  TM=6.518E-01  e=2.237E-01  Aliivibrio fischeri

pLDDT: mean 84.59, std 15.38, range [38.88, 96.25]

Solvent-accessible surface area (backbone atoms only — not comparable to full-atom values): 5028 Å² total; per-residue (Å²): 138,84,83,83,84,72,88,74,60,73,86,76,49,52,74,67,54,51,53,50,49,56,50,42,53,50,51,50,59,52,46,69,76,55,51,58,44,50,42,69,62,49,39,53,50,44,26,69,77,66,70,40,58,48,74,58,52,51,54,42,50,51,50,38,36,74,72,47,48,33,44,82,53,96,66,26,38,35,62,46,88,77,79,131

Secondary structure (DSSP, 8-state):
---------GGGS-HHHHHHHHHHHHHHHHHHHHSEEEHHHHHHHHHHHH---HHHHHHHHHHHHHTTSEEEETTEEEE-----

Foldseek 3Di:
DDDPPDPDDCVVDDPVRVVLVVVLVVLLVVCVVVQKDQQVVSLVCCCVVVVDHSVSVVVSVVVCVVVVQWDCPPRMIHGDPDDD

Sequence (84 aa):
MSENIYWMDDSILDPFQMKKRKRIESIKNMLTKLKEVNLNLFLAKVSINCGINESTVRKYLQALETDGYIEIKNGKIILKSNQT

Radius of gyration: 14.15 Å; Cα contacts (8 Å, |Δi|>4): 65; chains: 1; bounding box: 35×39×29 Å